Protein AF-A0AAN8FQ53-F1 (afdb_monomer)

Solvent-accessible surface area (backbone atoms only — not comparable to full-atom values): 8120 Å² total; per-residue (Å²): 135,69,72,82,73,76,68,77,79,61,85,66,51,60,62,52,53,49,50,53,50,51,51,45,70,71,66,61,60,93,52,60,67,64,49,49,51,53,50,52,53,50,50,50,52,52,42,71,76,37,79,89,56,60,45,87,79,35,71,68,51,32,53,53,53,48,53,52,48,54,53,53,50,60,65,74,55,69,67,72,75,68,74,44,77,63,53,52,50,50,49,52,52,51,51,51,47,55,50,46,58,59,53,57,59,64,67,58,74,80,68,68,94,63,77,93,77,84,87,90,82,88,83,82,90,86,76,137

Foldseek 3Di:
DDPVPVDDDDPVPVLVVVLLVVLCVVVVDPDSVVLVVLLVVLVVVLCVVPVPDDLSPDPVSVVVSSVVSVVVVCVVPPPPPPCPPVNVVVCVVVVVVVVVVVVVVVVVVVPPVDDDDDYDDDDDDDDD

Secondary structure (DSSP, 8-state):
--GGGT-PPPTTHHHHHHHHHHHHHHH--S-HHHHHHHHHHHHHHHHHH-TT--TTT-HHHHHHHHHHHHHHHHHH--------HHHHHHHHHHHHHHHHHHHHHHHGGGS-SS--------------

Mean predicted aligned error: 16.62 Å

Organism: Trichostrongylus colubriformis (NCBI:txid6319)

pLDDT: mean 74.48, std 21.28, range [29.47, 96.81]

Structure (mmCIF, N/CA/C/O backbone):
data_AF-A0AAN8FQ53-F1
#
_entry.id   AF-A0AAN8FQ53-F1
#
loop_
_atom_site.group_PDB
_atom_site.id
_atom_site.type_symbol
_atom_site.label_atom_id
_atom_site.label_alt_id
_atom_site.label_comp_id
_atom_site.label_asym_id
_atom_site.label_entity_id
_atom_site.label_seq_id
_atom_site.pdbx_PDB_ins_code
_atom_site.Cartn_x
_atom_site.Cartn_y
_atom_site.Cartn_z
_atom_site.occupancy
_atom_site.B_iso_or_equiv
_atom_site.auth_seq_id
_atom_site.auth_comp_id
_atom_site.auth_asym_id
_atom_site.auth_atom_id
_atom_site.pdbx_PDB_model_num
ATOM 1 N N . MET A 1 1 ? 5.750 -33.824 -18.214 1.00 48.50 1 MET A N 1
ATOM 2 C CA . MET A 1 1 ? 5.411 -32.388 -18.306 1.00 48.50 1 MET A CA 1
ATOM 3 C C . MET A 1 1 ? 5.275 -31.874 -16.888 1.00 48.50 1 MET A C 1
ATOM 5 O O . MET A 1 1 ? 4.222 -32.035 -16.282 1.00 48.50 1 MET A O 1
ATOM 9 N N . ASP A 1 2 ? 6.367 -31.371 -16.329 1.00 55.91 2 ASP A N 1
ATOM 10 C CA . ASP A 1 2 ? 6.443 -30.951 -14.933 1.00 55.91 2 ASP A CA 1
ATOM 11 C C . ASP A 1 2 ? 5.548 -29.733 -14.686 1.00 55.91 2 ASP A C 1
ATOM 13 O O . ASP A 1 2 ? 5.792 -28.637 -15.194 1.00 55.91 2 ASP A O 1
ATOM 17 N N . ALA A 1 3 ? 4.492 -29.920 -13.890 1.00 63.44 3 ALA A N 1
ATOM 18 C CA . ALA A 1 3 ? 3.557 -28.861 -13.496 1.00 63.44 3 ALA A CA 1
ATOM 19 C C . ALA A 1 3 ? 4.256 -27.656 -12.828 1.00 63.44 3 ALA A C 1
ATOM 21 O O . ALA A 1 3 ? 3.722 -26.548 -12.832 1.00 63.44 3 ALA A O 1
ATOM 22 N N . ASN A 1 4 ? 5.480 -27.863 -12.332 1.00 62.59 4 ASN A N 1
ATOM 23 C CA . ASN A 1 4 ? 6.327 -26.879 -11.660 1.00 62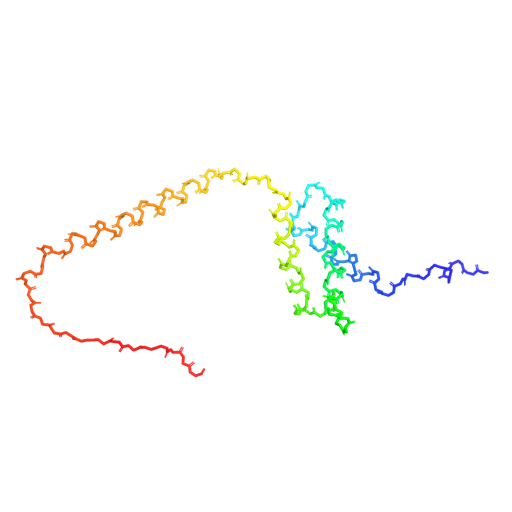.59 4 ASN A CA 1
ATOM 24 C C . ASN A 1 4 ? 6.835 -25.736 -12.564 1.00 62.59 4 ASN A C 1
ATOM 26 O O . ASN A 1 4 ? 7.300 -24.719 -12.061 1.00 62.59 4 ASN A O 1
ATOM 30 N N . LEU A 1 5 ? 6.742 -25.867 -13.893 1.00 64.31 5 LEU A N 1
ATOM 31 C CA . LEU A 1 5 ? 7.144 -24.817 -14.845 1.00 64.31 5 LEU A CA 1
ATOM 32 C C . LEU A 1 5 ? 5.968 -24.008 -15.408 1.00 64.31 5 LEU A C 1
ATOM 34 O O . LEU A 1 5 ? 6.199 -22.987 -16.056 1.00 64.31 5 LEU A O 1
ATOM 38 N N . ARG A 1 6 ? 4.719 -24.442 -15.178 1.00 70.56 6 ARG A N 1
ATOM 39 C CA . ARG A 1 6 ? 3.526 -23.771 -15.724 1.00 70.56 6 ARG A CA 1
ATOM 40 C C . ARG A 1 6 ? 3.093 -22.544 -14.931 1.00 70.56 6 ARG A C 1
ATOM 42 O O . ARG A 1 6 ? 2.521 -21.633 -15.519 1.00 70.56 6 ARG A O 1
ATOM 49 N N . TYR A 1 7 ? 3.383 -22.506 -13.634 1.00 77.88 7 TYR A N 1
ATOM 50 C CA . TYR A 1 7 ? 2.952 -21.429 -12.747 1.00 77.88 7 TYR A CA 1
ATOM 51 C C . TYR A 1 7 ? 4.167 -20.746 -12.126 1.00 77.88 7 TYR A C 1
ATOM 53 O O . TYR A 1 7 ? 4.594 -21.075 -11.022 1.00 77.88 7 TYR A O 1
ATOM 61 N N . LYS A 1 8 ? 4.752 -19.801 -12.866 1.00 84.19 8 LYS A N 1
ATOM 62 C CA . LYS A 1 8 ? 5.798 -18.922 -12.336 1.00 84.19 8 LYS A CA 1
ATOM 63 C C . LYS A 1 8 ? 5.151 -17.718 -11.664 1.00 84.19 8 LYS A C 1
ATOM 65 O O . LYS A 1 8 ? 4.332 -17.031 -12.269 1.00 84.19 8 LYS A O 1
ATOM 70 N N . VAL A 1 9 ? 5.528 -17.473 -10.414 1.00 84.81 9 VAL A N 1
ATOM 71 C CA . VAL A 1 9 ? 5.125 -16.271 -9.679 1.00 84.81 9 VAL A CA 1
ATOM 72 C C . VAL A 1 9 ? 5.882 -15.071 -10.257 1.00 84.81 9 VAL A C 1
ATOM 74 O O . VAL A 1 9 ? 7.101 -15.170 -10.392 1.00 84.81 9 VAL A O 1
ATOM 77 N N . PRO A 1 10 ? 5.213 -13.951 -10.584 1.00 89.81 10 PRO A N 1
ATOM 78 C CA . PRO A 1 10 ? 5.895 -12.737 -11.022 1.00 89.81 10 PRO A CA 1
ATOM 79 C C . PRO A 1 10 ? 6.835 -12.193 -9.943 1.00 89.81 10 PRO A C 1
ATOM 81 O O . PRO A 1 10 ? 6.458 -12.119 -8.771 1.00 89.81 10 PRO A O 1
ATOM 84 N N . ASP A 1 11 ? 8.025 -11.747 -10.342 1.00 84.75 11 ASP A N 1
ATOM 85 C CA . ASP A 1 11 ? 9.072 -11.313 -9.406 1.00 84.75 11 ASP A CA 1
ATOM 86 C C . ASP A 1 11 ? 8.639 -10.116 -8.535 1.00 84.75 11 ASP A C 1
ATOM 88 O O . ASP A 1 11 ? 8.979 -10.047 -7.357 1.00 84.75 11 ASP A O 1
ATOM 92 N N . GLY A 1 12 ? 7.790 -9.229 -9.068 1.00 88.38 12 GLY A N 1
ATOM 93 C CA . GLY A 1 12 ? 7.246 -8.074 -8.340 1.00 88.38 12 GLY A CA 1
ATOM 94 C C . GLY A 1 12 ? 6.044 -8.370 -7.434 1.00 88.38 12 GLY A C 1
ATOM 95 O O . GLY A 1 12 ? 5.617 -7.491 -6.688 1.00 88.38 12 GLY A O 1
ATOM 96 N N . LEU A 1 13 ? 5.479 -9.584 -7.469 1.00 91.25 13 LEU A N 1
ATOM 97 C CA . LEU A 1 13 ? 4.283 -9.896 -6.679 1.00 91.25 13 LEU A CA 1
ATOM 98 C C . LEU A 1 13 ? 4.596 -9.995 -5.183 1.00 91.25 13 LEU A C 1
ATOM 100 O O . LEU A 1 13 ? 3.816 -9.526 -4.358 1.00 91.25 13 LEU A O 1
ATOM 104 N N . ARG A 1 14 ? 5.734 -10.605 -4.832 1.00 91.81 14 ARG A N 1
ATOM 105 C CA . ARG A 1 14 ? 6.129 -10.787 -3.429 1.00 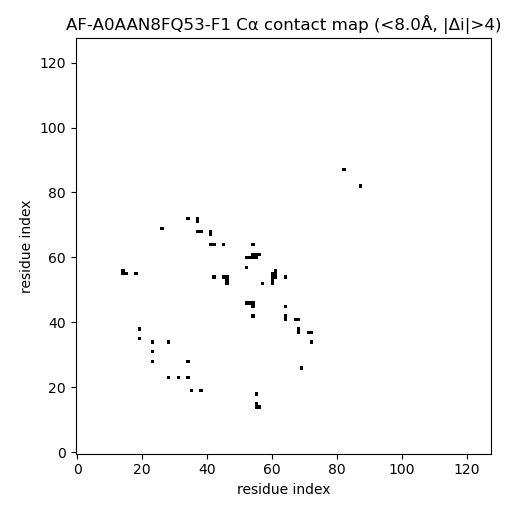91.81 14 ARG A CA 1
ATOM 106 C C . ARG A 1 14 ? 6.336 -9.444 -2.711 1.00 91.81 14 ARG A C 1
ATOM 108 O O . ARG A 1 14 ? 5.643 -9.242 -1.717 1.00 91.81 14 ARG A O 1
ATOM 115 N N . PRO A 1 15 ? 7.168 -8.511 -3.219 1.00 93.38 15 PRO A N 1
ATOM 116 C CA . PRO A 1 15 ? 7.332 -7.195 -2.595 1.00 93.38 15 PRO A CA 1
ATOM 117 C C . PRO A 1 15 ? 6.017 -6.415 -2.489 1.00 93.38 15 PRO A C 1
ATOM 119 O O . PRO A 1 15 ? 5.758 -5.769 -1.479 1.00 93.38 15 PRO A O 1
ATOM 122 N N . LEU A 1 16 ? 5.152 -6.515 -3.505 1.00 93.81 16 LEU A N 1
ATOM 123 C CA . LEU A 1 16 ? 3.856 -5.835 -3.522 1.00 93.81 16 LEU A CA 1
ATOM 124 C C . LEU A 1 16 ? 2.922 -6.309 -2.406 1.00 93.81 16 LEU A C 1
ATOM 126 O O . LEU A 1 16 ? 2.351 -5.494 -1.682 1.00 93.81 16 LEU A O 1
ATOM 130 N N . LEU A 1 17 ? 2.764 -7.626 -2.268 1.00 95.44 17 LEU A N 1
ATOM 131 C CA . LEU A 1 17 ? 1.922 -8.203 -1.221 1.00 95.44 17 LEU A CA 1
ATOM 132 C C . LEU A 1 17 ? 2.524 -7.992 0.166 1.00 95.44 17 LEU A C 1
ATOM 134 O O . LEU A 1 17 ? 1.789 -7.771 1.124 1.00 95.44 17 LEU A O 1
ATOM 138 N N . GLU A 1 18 ? 3.850 -8.025 0.273 1.00 95.44 18 GLU A N 1
ATOM 139 C CA . GLU A 1 18 ? 4.545 -7.725 1.517 1.00 95.44 18 GLU A CA 1
ATOM 140 C C . GLU A 1 18 ? 4.300 -6.279 1.967 1.00 95.44 18 GLU A C 1
ATOM 142 O O . GLU A 1 18 ? 3.993 -6.057 3.137 1.00 95.44 18 GLU A O 1
ATOM 147 N N . ALA A 1 19 ? 4.367 -5.307 1.055 1.00 95.56 19 ALA A N 1
ATOM 148 C CA . ALA A 1 19 ? 4.049 -3.910 1.346 1.00 95.56 19 ALA A CA 1
ATOM 149 C C . ALA A 1 19 ? 2.594 -3.740 1.814 1.00 95.56 19 ALA A C 1
ATOM 151 O O . ALA A 1 19 ? 2.350 -3.144 2.863 1.00 95.56 19 ALA A O 1
ATOM 152 N N . LEU A 1 20 ? 1.629 -4.336 1.103 1.00 96.12 20 LEU A N 1
ATOM 153 C CA . LEU A 1 20 ? 0.219 -4.305 1.509 1.00 96.12 20 LEU A CA 1
ATOM 154 C C . LEU A 1 20 ? 0.017 -4.919 2.905 1.00 96.12 20 LEU A C 1
ATOM 156 O O . LEU A 1 20 ? -0.680 -4.347 3.746 1.00 96.12 20 LEU A O 1
ATOM 160 N N . ALA A 1 21 ? 0.641 -6.068 3.171 1.00 96.81 21 ALA A N 1
ATOM 161 C CA . ALA A 1 21 ? 0.555 -6.741 4.463 1.00 96.81 21 ALA A CA 1
ATOM 162 C C . ALA A 1 21 ? 1.172 -5.894 5.587 1.00 96.81 21 ALA A C 1
ATOM 164 O O . ALA A 1 21 ? 0.566 -5.747 6.649 1.00 96.81 21 ALA A O 1
ATOM 165 N N . ARG A 1 22 ? 2.342 -5.289 5.346 1.00 95.94 22 ARG A N 1
ATOM 166 C CA . ARG A 1 22 ? 3.002 -4.377 6.290 1.00 95.94 22 ARG A CA 1
ATOM 167 C C . ARG A 1 22 ? 2.092 -3.206 6.646 1.00 95.94 22 ARG A C 1
ATOM 169 O O . ARG A 1 22 ? 1.909 -2.941 7.830 1.00 95.94 22 ARG A O 1
ATOM 176 N N . GLU A 1 23 ? 1.480 -2.547 5.667 1.00 95.62 23 GLU A N 1
ATOM 177 C CA . GLU A 1 23 ? 0.603 -1.403 5.944 1.00 95.62 23 GLU A CA 1
ATOM 178 C C . GLU A 1 23 ? -0.723 -1.809 6.600 1.00 95.62 23 GLU A C 1
ATOM 180 O O . GLU A 1 23 ? -1.211 -1.097 7.478 1.00 95.62 23 GLU A O 1
ATOM 185 N N . THR A 1 24 ? -1.258 -2.991 6.278 1.00 95.12 24 THR A N 1
ATOM 186 C CA . THR A 1 24 ? -2.442 -3.543 6.960 1.00 95.12 24 THR A CA 1
ATOM 187 C C . THR A 1 24 ? -2.156 -3.785 8.445 1.00 95.12 24 THR A C 1
ATOM 189 O O . THR A 1 24 ? -2.945 -3.392 9.300 1.00 95.12 24 THR A O 1
ATOM 192 N N . LEU A 1 25 ? -1.000 -4.368 8.782 1.00 94.31 25 LEU A N 1
ATOM 193 C CA . LEU A 1 25 ? -0.596 -4.596 10.176 1.00 94.31 25 LEU A CA 1
ATOM 194 C C . LEU A 1 25 ? -0.336 -3.293 10.946 1.00 94.31 25 LEU A C 1
ATOM 196 O O . LEU A 1 25 ? -0.528 -3.251 12.161 1.00 94.31 25 LEU A O 1
ATOM 200 N N . ARG A 1 26 ? 0.105 -2.231 10.259 1.00 91.62 26 ARG A N 1
ATOM 201 C CA . ARG A 1 26 ? 0.341 -0.913 10.869 1.00 91.62 26 ARG A CA 1
ATOM 202 C C . ARG A 1 26 ? -0.953 -0.167 11.157 1.00 91.62 26 ARG A C 1
ATOM 204 O O . ARG A 1 26 ? -1.086 0.395 12.239 1.00 91.62 26 ARG A O 1
ATOM 211 N N . SER A 1 27 ? -1.854 -0.124 10.182 1.00 89.25 27 SER A N 1
ATOM 212 C CA . SER A 1 27 ? -3.087 0.660 10.268 1.00 89.25 27 SER A CA 1
ATOM 213 C C . SER A 1 27 ? -4.218 -0.092 10.968 1.00 89.25 27 SER A C 1
ATOM 215 O O . SER A 1 27 ? -5.139 0.555 11.444 1.00 89.25 27 SER A O 1
ATOM 217 N N . GLN A 1 28 ? -4.134 -1.428 11.048 1.00 91.12 28 GLN A N 1
ATOM 218 C CA . GLN A 1 28 ? -5.163 -2.319 11.604 1.00 91.12 28 GLN A CA 1
ATOM 219 C C . GLN A 1 28 ? -6.585 -1.936 11.148 1.00 91.12 28 GLN A C 1
ATOM 221 O O . GLN A 1 28 ? -7.445 -1.666 11.986 1.00 91.12 28 GLN A O 1
ATOM 226 N N . PRO A 1 29 ? -6.834 -1.871 9.825 1.00 91.69 29 PRO A N 1
ATOM 227 C CA . PRO A 1 29 ? -8.122 -1.440 9.301 1.00 91.69 29 PRO A CA 1
ATOM 228 C C . PRO A 1 29 ? -9.226 -2.443 9.644 1.00 91.69 29 PRO A C 1
ATOM 230 O O . PRO A 1 29 ? -9.000 -3.655 9.630 1.00 91.69 29 PRO A O 1
ATOM 233 N N . HIS A 1 30 ? -10.440 -1.944 9.888 1.00 88.56 30 HIS A N 1
ATOM 234 C CA . HIS A 1 30 ? -11.612 -2.801 10.094 1.00 88.56 30 HIS A CA 1
ATOM 235 C C . HIS A 1 30 ? -12.032 -3.508 8.791 1.00 88.56 30 HIS A C 1
ATOM 237 O O . HIS A 1 30 ? -12.377 -4.689 8.804 1.00 88.56 30 HIS A O 1
ATOM 243 N N . ASP A 1 31 ? -11.967 -2.805 7.653 1.00 92.81 31 ASP A N 1
ATOM 244 C CA . ASP A 1 31 ? -12.220 -3.366 6.321 1.00 92.81 31 ASP A CA 1
ATOM 245 C C . ASP A 1 31 ? -10.923 -3.433 5.497 1.00 92.81 31 ASP A C 1
ATOM 247 O O . ASP A 1 31 ? -10.456 -2.454 4.908 1.00 92.81 31 ASP A O 1
ATOM 251 N N . ILE A 1 32 ? -10.345 -4.635 5.438 1.00 93.88 32 ILE A N 1
ATOM 252 C CA . ILE A 1 32 ? -9.105 -4.910 4.701 1.00 93.88 32 ILE A CA 1
ATOM 253 C C . ILE A 1 32 ? -9.306 -4.750 3.188 1.00 93.88 32 ILE A C 1
ATOM 255 O O . ILE A 1 32 ? -8.381 -4.342 2.486 1.00 93.88 32 ILE A O 1
ATOM 259 N N . VAL A 1 33 ? -10.495 -5.060 2.661 1.00 94.94 33 VAL A N 1
ATOM 260 C CA . VAL A 1 33 ? -10.761 -4.979 1.218 1.00 94.94 33 VAL A CA 1
ATOM 261 C C . VAL A 1 33 ? -10.791 -3.520 0.786 1.00 94.94 33 VAL A C 1
ATOM 263 O O . VAL A 1 33 ? -10.129 -3.155 -0.189 1.00 94.94 33 VAL A O 1
ATOM 266 N N . ARG A 1 34 ? -11.496 -2.673 1.543 1.00 93.06 34 ARG A N 1
ATOM 267 C CA . ARG A 1 34 ? -11.520 -1.226 1.315 1.00 93.06 34 ARG A CA 1
ATOM 268 C C . ARG A 1 34 ? -10.125 -0.615 1.439 1.00 93.06 34 ARG A C 1
ATOM 270 O O . ARG A 1 34 ? -9.716 0.160 0.575 1.00 93.06 34 ARG A O 1
ATOM 277 N N . PHE A 1 35 ? -9.368 -1.020 2.457 1.00 95.06 35 PHE A N 1
ATOM 278 C CA . PHE A 1 35 ? -7.984 -0.585 2.630 1.00 95.06 35 PHE A CA 1
ATOM 279 C C . PHE A 1 35 ? -7.088 -0.991 1.450 1.00 95.06 35 PHE A C 1
ATOM 281 O O . PHE A 1 35 ? -6.303 -0.181 0.962 1.00 95.06 35 PHE A O 1
ATOM 288 N N . ALA A 1 36 ? -7.224 -2.218 0.942 1.00 95.94 36 ALA A N 1
ATOM 289 C CA . ALA A 1 36 ? -6.446 -2.690 -0.199 1.00 95.94 36 ALA A CA 1
ATOM 290 C C . ALA A 1 36 ? -6.752 -1.897 -1.479 1.00 95.94 36 ALA A C 1
ATOM 292 O O . ALA A 1 36 ? -5.828 -1.572 -2.224 1.00 95.94 36 ALA A O 1
ATOM 293 N N . GLN A 1 37 ? -8.019 -1.544 -1.724 1.00 95.69 37 GLN A N 1
ATOM 294 C CA . GLN A 1 37 ? -8.392 -0.662 -2.837 1.00 95.69 37 GLN A CA 1
ATOM 295 C C . GLN A 1 37 ? -7.671 0.685 -2.731 1.00 95.69 37 GLN A C 1
ATOM 297 O O . GLN A 1 37 ? -6.985 1.087 -3.669 1.00 95.69 37 GLN A O 1
ATOM 302 N N . LEU A 1 38 ? -7.736 1.317 -1.556 1.00 95.12 38 LEU A N 1
ATOM 303 C CA . LEU A 1 38 ? -7.065 2.588 -1.293 1.00 95.12 38 LEU A CA 1
ATOM 304 C C . LEU A 1 38 ? -5.542 2.494 -1.481 1.00 95.12 38 LEU A C 1
ATOM 306 O O . LEU A 1 38 ? -4.933 3.378 -2.083 1.00 95.12 38 LEU A O 1
ATOM 310 N N . PHE A 1 39 ? -4.931 1.407 -1.002 1.00 96.06 39 PHE A N 1
ATOM 311 C CA . PHE A 1 39 ? -3.507 1.127 -1.173 1.00 96.06 39 PHE A CA 1
ATOM 312 C C . PHE A 1 39 ? -3.114 1.074 -2.653 1.00 96.06 39 PHE A C 1
ATOM 314 O O . PHE A 1 39 ? -2.153 1.730 -3.058 1.00 96.06 39 PHE A O 1
ATOM 321 N N . PHE A 1 40 ? -3.846 0.315 -3.475 1.00 95.94 40 PHE A N 1
ATOM 322 C CA . PHE A 1 40 ? -3.528 0.192 -4.898 1.00 95.94 40 PHE A CA 1
ATOM 323 C C . PHE A 1 40 ? -3.805 1.482 -5.673 1.00 95.94 40 PHE A C 1
ATOM 325 O O . PHE A 1 40 ? -3.032 1.804 -6.578 1.00 95.94 40 PHE A O 1
ATOM 332 N N . ASP A 1 41 ? -4.839 2.238 -5.309 1.00 95.31 41 ASP A N 1
ATOM 333 C CA . ASP A 1 41 ? -5.145 3.532 -5.923 1.00 95.31 41 ASP A CA 1
ATOM 334 C C . ASP A 1 41 ? -4.033 4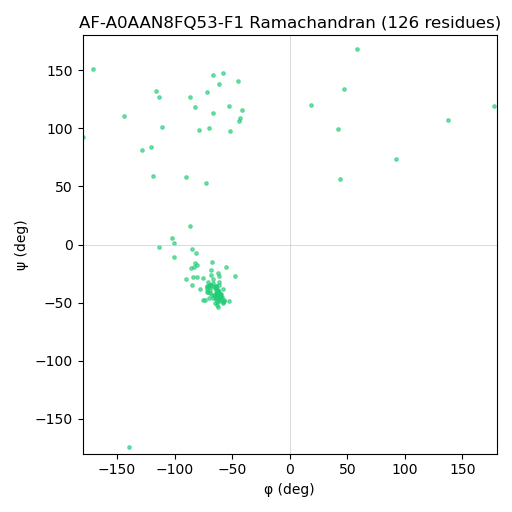.556 -5.657 1.00 95.31 41 ASP A C 1
ATOM 336 O O . ASP A 1 41 ? -3.543 5.206 -6.587 1.00 95.31 41 ASP A O 1
ATOM 340 N N . GLU A 1 42 ? -3.570 4.657 -4.408 1.00 94.50 42 GLU A N 1
ATOM 341 C CA . GLU A 1 42 ? -2.440 5.516 -4.042 1.00 94.50 42 GLU A CA 1
ATOM 342 C C . GLU A 1 42 ? -1.151 5.059 -4.737 1.00 94.50 42 GLU A C 1
ATOM 344 O O . GLU A 1 42 ? -0.403 5.867 -5.291 1.00 94.50 42 GLU A O 1
ATOM 349 N N . LEU A 1 43 ? -0.912 3.747 -4.796 1.00 93.81 43 LEU A N 1
ATOM 350 C CA . LEU A 1 43 ? 0.279 3.200 -5.437 1.00 93.81 43 LEU A CA 1
ATOM 351 C C . LEU A 1 43 ? 0.290 3.526 -6.935 1.00 93.81 43 LEU A C 1
ATOM 353 O O . LEU A 1 43 ? 1.316 3.925 -7.486 1.00 93.81 43 LEU A O 1
ATOM 357 N N . GLN A 1 44 ? -0.851 3.396 -7.613 1.00 93.44 44 GLN A N 1
ATOM 358 C CA . GLN A 1 44 ? -0.981 3.787 -9.014 1.00 93.44 44 GLN A CA 1
ATOM 359 C C . GLN A 1 44 ? -0.794 5.291 -9.215 1.00 93.44 44 GLN A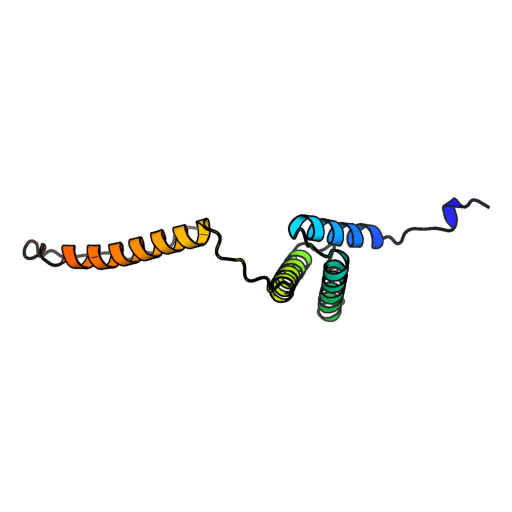 C 1
ATOM 361 O O . GLN A 1 44 ? -0.204 5.697 -10.219 1.00 93.44 44 GLN A O 1
ATOM 366 N N . HIS A 1 45 ? -1.279 6.118 -8.289 1.00 93.12 45 HIS A N 1
ATOM 367 C CA . HIS A 1 45 ? -1.087 7.563 -8.338 1.00 93.12 45 HIS A CA 1
ATOM 368 C C . HIS A 1 45 ? 0.401 7.931 -8.283 1.00 93.12 45 HIS A C 1
ATOM 370 O O . HIS A 1 45 ? 0.894 8.645 -9.161 1.00 93.12 45 HIS A O 1
ATOM 376 N N . HIS A 1 46 ? 1.143 7.354 -7.335 1.00 91.50 46 HIS A N 1
ATOM 377 C CA . HIS A 1 46 ? 2.587 7.559 -7.214 1.00 91.50 46 HIS A CA 1
ATOM 378 C C . HIS A 1 46 ? 3.354 7.058 -8.442 1.00 91.50 46 HIS A C 1
ATOM 380 O O . HIS A 1 46 ? 4.258 7.749 -8.910 1.00 91.50 46 HIS A O 1
ATOM 386 N N . ARG A 1 47 ? 2.959 5.919 -9.034 1.00 92.38 47 ARG A N 1
ATOM 387 C CA . ARG A 1 47 ? 3.588 5.38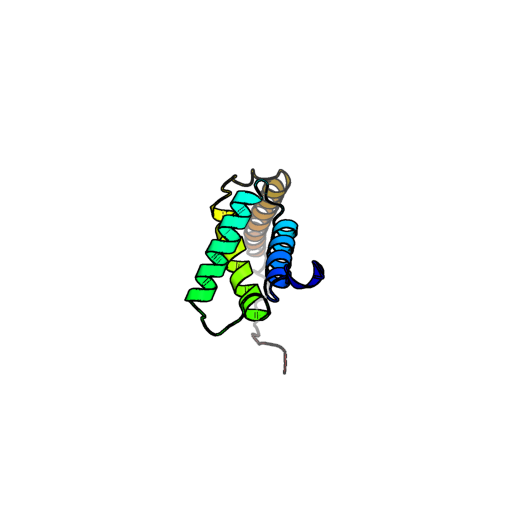7 -10.265 1.00 92.38 47 ARG A CA 1
ATOM 388 C C . ARG A 1 47 ? 3.378 6.287 -11.476 1.00 92.38 47 ARG A C 1
ATOM 390 O O . ARG A 1 47 ? 4.266 6.400 -12.313 1.00 92.38 47 ARG A O 1
ATOM 397 N N . LYS A 1 48 ? 2.205 6.917 -11.586 1.00 90.56 48 LYS A N 1
ATOM 398 C CA . LYS A 1 48 ? 1.911 7.884 -12.657 1.00 90.56 48 LYS A CA 1
ATOM 399 C C . LYS A 1 48 ? 2.716 9.171 -12.487 1.00 90.56 48 LYS A C 1
ATOM 401 O O . LYS A 1 48 ? 3.137 9.746 -13.483 1.00 90.56 48 LYS A O 1
ATOM 406 N N . SER A 1 49 ? 2.925 9.601 -11.243 1.00 88.00 49 SER A N 1
ATOM 407 C CA . SER A 1 49 ? 3.732 10.780 -10.917 1.00 88.00 49 SER A CA 1
ATOM 408 C C . SER A 1 49 ? 5.233 10.530 -11.130 1.00 88.00 49 SER A C 1
ATOM 410 O O . SER A 1 49 ? 5.942 11.398 -11.631 1.00 88.00 49 SER A O 1
ATOM 412 N N . ASN A 1 50 ? 5.707 9.315 -10.827 1.00 84.88 50 ASN A N 1
ATOM 413 C CA . ASN A 1 50 ? 7.118 8.927 -10.890 1.00 84.88 50 ASN A CA 1
ATOM 414 C C . ASN A 1 50 ? 7.311 7.637 -11.715 1.00 84.88 50 ASN A C 1
ATOM 416 O O . ASN A 1 50 ? 7.451 6.554 -11.145 1.00 84.88 50 ASN A O 1
ATOM 420 N N . PRO A 1 51 ? 7.352 7.717 -13.057 1.00 79.56 51 PRO A N 1
ATOM 421 C CA . PRO A 1 51 ? 7.389 6.531 -13.919 1.00 79.56 51 PRO A CA 1
ATOM 422 C C . PRO A 1 51 ? 8.693 5.720 -13.836 1.00 79.56 51 PRO A C 1
ATOM 424 O O . PRO A 1 51 ? 8.686 4.535 -14.161 1.00 79.56 51 PRO A O 1
ATOM 427 N N . ASN A 1 52 ? 9.800 6.331 -13.399 1.00 80.38 52 ASN A N 1
ATOM 428 C CA . ASN A 1 52 ? 11.129 5.705 -13.381 1.00 80.38 52 ASN A CA 1
ATOM 429 C C . ASN A 1 52 ? 11.559 5.184 -11.999 1.00 80.38 52 ASN A C 1
ATOM 431 O O . ASN A 1 52 ? 12.673 4.679 -11.870 1.00 80.38 52 ASN A O 1
ATOM 435 N N . THR A 1 53 ? 10.708 5.306 -10.976 1.00 83.06 53 THR A N 1
ATOM 436 C CA . THR A 1 53 ? 11.057 4.957 -9.592 1.00 83.06 53 THR A CA 1
ATOM 437 C C . THR A 1 53 ? 10.233 3.765 -9.123 1.00 83.06 53 THR A C 1
ATOM 439 O O . THR A 1 53 ? 9.003 3.780 -9.192 1.00 83.06 53 THR A O 1
ATOM 442 N N . ASP A 1 54 ? 10.903 2.730 -8.614 1.00 85.88 54 ASP A N 1
ATOM 443 C CA . ASP A 1 54 ? 10.223 1.632 -7.930 1.00 85.88 54 ASP A CA 1
ATOM 444 C C . ASP A 1 54 ? 9.863 2.059 -6.504 1.00 85.88 54 ASP A C 1
ATOM 446 O O . ASP A 1 54 ? 10.692 2.027 -5.599 1.00 85.88 54 ASP A O 1
ATOM 450 N N . ILE A 1 55 ? 8.609 2.466 -6.319 1.00 90.00 55 ILE A N 1
ATOM 451 C CA . ILE A 1 55 ? 8.090 2.991 -5.048 1.00 90.00 55 ILE A CA 1
ATOM 452 C C . ILE A 1 55 ? 8.170 1.963 -3.914 1.00 90.00 55 ILE A C 1
ATOM 454 O O . ILE A 1 55 ? 8.239 2.352 -2.756 1.00 90.00 55 ILE A O 1
ATOM 458 N N . ILE A 1 56 ? 8.136 0.661 -4.216 1.00 89.38 56 ILE A N 1
ATOM 459 C CA . ILE A 1 56 ? 8.125 -0.390 -3.186 1.00 89.38 56 ILE A CA 1
ATOM 460 C C . ILE A 1 56 ? 9.544 -0.722 -2.730 1.00 89.38 56 ILE A C 1
ATOM 462 O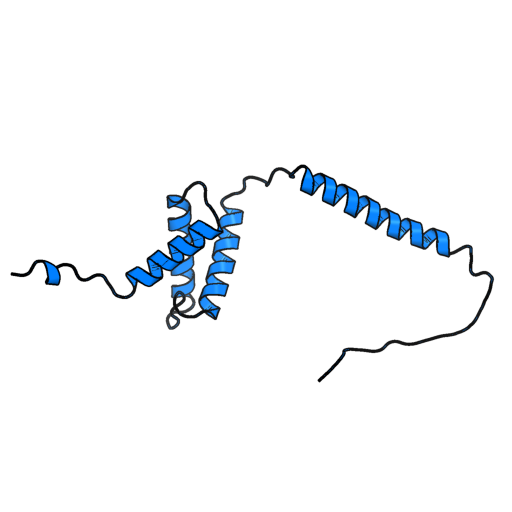 O . ILE A 1 56 ? 9.756 -1.032 -1.559 1.00 89.38 56 ILE A O 1
ATOM 466 N N . CYS A 1 57 ? 10.511 -0.657 -3.645 1.00 85.94 57 CYS A N 1
ATOM 467 C CA . CYS A 1 57 ? 11.903 -0.976 -3.342 1.00 85.94 57 CYS A CA 1
ATOM 468 C C . CYS A 1 57 ? 12.713 0.240 -2.873 1.00 85.94 57 CYS A C 1
ATOM 470 O O . CYS A 1 57 ? 13.661 0.061 -2.108 1.00 85.94 57 CYS A O 1
ATOM 472 N N . ASP A 1 58 ? 12.374 1.456 -3.314 1.00 91.06 58 ASP A N 1
ATOM 473 C CA . ASP A 1 58 ? 13.067 2.676 -2.898 1.00 91.06 58 ASP A CA 1
ATOM 474 C C . ASP A 1 58 ? 12.550 3.178 -1.535 1.00 91.06 58 ASP A C 1
ATOM 476 O O . ASP A 1 58 ? 11.377 3.542 -1.425 1.00 91.06 58 ASP A O 1
ATOM 480 N N . PRO A 1 59 ? 13.397 3.254 -0.489 1.00 90.12 59 PRO A N 1
ATOM 481 C CA . PRO A 1 59 ? 12.950 3.639 0.849 1.00 90.12 59 PRO A CA 1
ATOM 482 C C . PRO A 1 59 ? 12.357 5.050 0.924 1.00 90.12 59 PRO A C 1
ATOM 484 O O . PRO A 1 59 ? 11.430 5.285 1.696 1.00 90.12 59 PRO A O 1
ATOM 487 N N . VAL A 1 60 ? 12.885 5.999 0.144 1.00 91.44 60 VAL A N 1
ATOM 488 C CA . VAL A 1 60 ? 12.445 7.401 0.191 1.00 91.44 60 VAL A CA 1
ATOM 489 C C . VAL A 1 60 ? 11.075 7.542 -0.467 1.00 91.44 60 VAL A C 1
ATOM 491 O O . VAL A 1 60 ? 10.162 8.123 0.123 1.00 91.44 60 VAL A O 1
ATOM 494 N N . ALA A 1 61 ? 10.902 6.961 -1.653 1.00 91.50 61 ALA A N 1
ATOM 495 C CA . ALA A 1 61 ? 9.623 6.912 -2.344 1.00 91.50 61 ALA A CA 1
ATOM 496 C C . ALA A 1 61 ? 8.575 6.141 -1.533 1.00 91.50 61 ALA A C 1
ATOM 498 O O . ALA A 1 61 ? 7.429 6.586 -1.452 1.00 91.50 61 ALA A O 1
ATOM 499 N N . TYR A 1 62 ? 8.965 5.039 -0.884 1.00 92.88 62 TYR A N 1
ATOM 500 C CA . TYR A 1 62 ? 8.067 4.266 -0.031 1.00 92.88 62 TYR A CA 1
ATOM 501 C C . TYR A 1 62 ? 7.552 5.086 1.156 1.00 92.88 62 TYR A C 1
ATOM 503 O O . TYR A 1 62 ? 6.357 5.064 1.446 1.00 92.88 62 TYR A O 1
ATOM 511 N N . GLU A 1 63 ? 8.416 5.854 1.828 1.00 93.06 63 GLU A N 1
ATOM 512 C CA . GLU A 1 63 ? 8.001 6.712 2.946 1.00 93.06 63 GLU A CA 1
ATOM 513 C C . GLU A 1 63 ? 7.069 7.850 2.497 1.00 93.06 63 GLU A C 1
ATOM 515 O O . GLU A 1 63 ? 6.101 8.169 3.197 1.00 93.06 63 GLU A O 1
ATOM 520 N N . MET A 1 64 ? 7.295 8.427 1.310 1.00 92.50 64 MET A N 1
ATOM 521 C CA . MET A 1 64 ? 6.374 9.406 0.718 1.00 92.50 64 MET A CA 1
ATOM 522 C C . MET A 1 64 ? 5.005 8.782 0.423 1.00 92.50 64 MET A C 1
ATOM 524 O O . MET A 1 64 ? 3.987 9.280 0.904 1.00 92.50 64 MET A O 1
ATOM 528 N N . PHE A 1 65 ? 4.989 7.657 -0.296 1.00 94.94 65 PHE A N 1
ATOM 529 C CA . PHE A 1 65 ? 3.783 6.881 -0.593 1.00 94.94 65 PHE A CA 1
ATOM 530 C C . PHE A 1 65 ? 3.006 6.534 0.677 1.00 94.94 65 PHE A C 1
ATOM 532 O O . PHE A 1 65 ? 1.802 6.772 0.771 1.00 94.94 65 PHE A O 1
ATOM 539 N N . ARG A 1 66 ? 3.703 6.023 1.692 1.00 93.88 66 ARG A N 1
ATOM 540 C CA . ARG A 1 66 ? 3.099 5.640 2.962 1.00 93.88 66 ARG A CA 1
ATOM 541 C C . ARG A 1 66 ? 2.485 6.836 3.686 1.00 93.88 66 ARG A C 1
ATOM 543 O O . ARG A 1 66 ? 1.404 6.710 4.259 1.00 93.88 66 ARG A O 1
ATOM 550 N N . THR A 1 67 ? 3.156 7.984 3.681 1.00 93.50 67 THR A N 1
ATOM 551 C CA . THR A 1 67 ? 2.635 9.207 4.308 1.00 93.50 67 THR A CA 1
ATOM 552 C C . THR A 1 67 ? 1.317 9.636 3.665 1.00 93.50 67 THR A C 1
ATOM 554 O O . THR A 1 67 ? 0.359 9.958 4.375 1.00 93.50 67 THR A O 1
ATOM 557 N N . ASP A 1 68 ? 1.240 9.599 2.335 1.00 93.81 68 ASP A N 1
ATOM 558 C CA . ASP A 1 68 ? 0.027 9.955 1.597 1.00 93.81 68 ASP A CA 1
ATOM 559 C C . ASP A 1 68 ? -1.094 8.930 1.801 1.00 93.81 68 ASP A C 1
ATOM 561 O O . ASP A 1 68 ? -2.227 9.321 2.091 1.00 93.81 68 ASP A O 1
ATOM 565 N N . LEU A 1 69 ? -0.766 7.634 1.784 1.00 93.88 69 LEU A N 1
ATOM 566 C CA . LEU A 1 69 ? -1.709 6.554 2.077 1.00 93.88 69 LEU A CA 1
ATOM 567 C C . LEU A 1 69 ? -2.337 6.717 3.466 1.00 93.88 69 LEU A C 1
ATOM 569 O O . LEU A 1 69 ? -3.557 6.668 3.611 1.00 93.88 69 LEU A O 1
ATOM 573 N N . GLN A 1 70 ? -1.517 6.955 4.495 1.00 91.88 70 GLN A N 1
ATOM 574 C CA . GLN A 1 70 ? -1.998 7.160 5.863 1.00 91.88 70 GLN A CA 1
ATOM 575 C C . GLN A 1 70 ? -2.860 8.417 5.989 1.00 91.88 70 GLN A C 1
ATOM 577 O O . GLN A 1 70 ? -3.826 8.426 6.755 1.00 91.88 70 GLN A O 1
ATOM 582 N N . ARG A 1 71 ? -2.529 9.481 5.247 1.00 91.56 71 ARG A N 1
ATOM 583 C CA . ARG A 1 71 ? -3.345 10.697 5.196 1.00 91.56 71 ARG A CA 1
ATOM 584 C C . ARG A 1 71 ? -4.706 10.405 4.569 1.00 91.56 71 ARG A C 1
ATOM 586 O O . ARG A 1 71 ? -5.715 10.773 5.157 1.00 91.56 71 ARG A O 1
ATOM 593 N N . ARG A 1 72 ? -4.746 9.750 3.404 1.00 90.88 72 ARG A N 1
ATOM 594 C CA . ARG A 1 72 ? -6.001 9.390 2.727 1.00 90.88 72 ARG A CA 1
ATOM 595 C C . ARG A 1 72 ? -6.867 8.479 3.586 1.00 90.88 72 ARG A C 1
ATOM 597 O O . ARG A 1 72 ? -8.054 8.741 3.715 1.00 90.88 72 ARG A O 1
ATOM 604 N N . TYR A 1 73 ? -6.265 7.475 4.213 1.00 88.69 73 TYR A N 1
ATOM 605 C CA . TYR A 1 73 ? -6.987 6.507 5.031 1.00 88.69 73 TYR A CA 1
ATOM 606 C C . TYR A 1 73 ? -7.687 7.161 6.231 1.00 88.69 73 TYR A C 1
ATOM 608 O O . TYR A 1 73 ? -8.878 6.959 6.431 1.00 88.69 73 TYR A O 1
ATOM 616 N N . LYS A 1 74 ? -6.994 8.049 6.957 1.00 84.62 74 LYS A N 1
ATOM 617 C CA . LYS A 1 74 ? -7.586 8.813 8.073 1.00 84.62 74 LYS A CA 1
ATOM 618 C C . LYS A 1 74 ? -8.731 9.742 7.661 1.00 84.62 74 LYS A C 1
ATOM 620 O O . LYS A 1 74 ? -9.532 10.106 8.510 1.00 84.62 74 LYS A O 1
ATOM 625 N N . ASN A 1 75 ? -8.771 10.166 6.399 1.00 79.62 75 ASN A N 1
ATOM 626 C CA . ASN A 1 75 ? -9.861 10.990 5.884 1.00 79.62 75 ASN A CA 1
ATOM 627 C C . ASN A 1 75 ? -11.070 10.146 5.430 1.00 79.62 75 ASN A C 1
ATOM 629 O O . ASN A 1 75 ? -12.181 10.665 5.455 1.00 79.62 75 ASN A O 1
ATOM 633 N N . ASP A 1 76 ? -10.860 8.889 5.004 1.00 67.44 76 ASP A N 1
ATOM 634 C CA . ASP A 1 76 ? -11.930 7.955 4.593 1.00 67.44 76 ASP A CA 1
ATOM 635 C C . ASP A 1 76 ? -12.632 7.349 5.829 1.00 67.44 76 ASP A C 1
ATOM 637 O O . ASP A 1 76 ? -13.855 7.253 5.852 1.00 67.44 76 ASP A O 1
ATOM 641 N N . ASP A 1 77 ? -11.877 7.045 6.895 1.00 58.81 77 ASP A N 1
ATOM 642 C CA . ASP A 1 77 ? -12.387 6.570 8.193 1.00 58.81 77 ASP A CA 1
ATOM 643 C C . ASP A 1 77 ? -12.686 7.726 9.153 1.00 58.81 77 ASP A C 1
ATOM 645 O O . ASP A 1 77 ? -12.149 7.800 10.260 1.00 58.81 77 ASP A O 1
ATOM 649 N N . HIS A 1 78 ? -13.566 8.648 8.761 1.00 52.16 78 HIS A N 1
ATOM 650 C CA . HIS A 1 78 ? -14.076 9.658 9.691 1.00 52.16 78 HIS A CA 1
ATOM 651 C C . HIS A 1 78 ? -15.060 9.037 10.709 1.00 52.16 78 HIS A C 1
ATOM 653 O O . HIS A 1 78 ? -16.169 9.529 10.902 1.00 52.16 78 HIS A O 1
ATOM 659 N N . GLU A 1 79 ? -14.648 7.974 11.406 1.00 51.97 79 GLU A N 1
ATOM 660 C CA . GLU A 1 79 ? -15.019 7.826 12.805 1.00 51.97 79 GLU A CA 1
ATOM 661 C C . GLU A 1 79 ? -14.228 8.911 13.537 1.00 51.97 79 GLU A C 1
ATOM 663 O O . GLU A 1 79 ? -13.016 8.821 13.744 1.00 51.97 79 GLU A O 1
ATOM 668 N N . GLU A 1 80 ? -14.910 10.014 13.840 1.00 49.72 80 GLU A N 1
ATOM 669 C CA . GLU A 1 80 ? -14.446 10.989 14.814 1.00 49.72 80 GLU A CA 1
ATOM 670 C C . GLU A 1 80 ? -13.914 10.200 16.008 1.00 49.72 80 GLU A C 1
ATOM 672 O O . GLU A 1 80 ? -14.685 9.523 16.688 1.00 49.72 80 GLU A O 1
ATOM 677 N N . ARG A 1 81 ? -12.587 10.202 16.200 1.00 48.03 81 ARG A N 1
ATOM 678 C CA . ARG A 1 81 ? -11.944 9.606 17.369 1.00 48.03 81 ARG A CA 1
ATOM 679 C C . ARG A 1 81 ? -12.658 10.210 18.564 1.00 48.03 81 ARG A C 1
ATOM 681 O O . ARG A 1 81 ? -12.371 11.351 18.923 1.00 48.03 81 ARG A O 1
ATOM 688 N N . CYS A 1 82 ? -13.624 9.473 19.116 1.00 49.78 82 CYS A N 1
ATOM 689 C CA . CYS A 1 82 ? -14.380 9.906 20.274 1.00 49.78 82 CYS A CA 1
ATOM 690 C C . CYS A 1 82 ? -13.318 10.267 21.288 1.00 49.78 82 CYS A C 1
ATOM 692 O O . CYS A 1 82 ? -12.462 9.418 21.555 1.00 49.78 82 CYS A O 1
ATOM 694 N N . ALA A 1 83 ? -13.295 11.532 21.723 1.00 57.53 83 ALA A N 1
ATOM 695 C CA . ALA A 1 83 ? -12.286 12.033 22.637 1.00 57.53 83 ALA A CA 1
ATOM 696 C C . ALA A 1 83 ? -12.118 10.981 23.730 1.00 57.53 83 ALA A C 1
ATOM 698 O O . ALA A 1 83 ? -13.030 10.745 24.525 1.00 57.53 83 ALA A O 1
ATOM 699 N N . SER A 1 84 ? -10.996 10.257 23.682 1.00 63.94 84 SER A N 1
ATOM 700 C CA . SER A 1 84 ? -10.750 9.219 24.667 1.00 63.94 84 SER A CA 1
ATOM 701 C C . SER A 1 84 ? -10.784 9.923 26.022 1.00 63.94 84 SER A C 1
ATOM 703 O O . SER A 1 84 ? -10.360 11.083 26.097 1.00 63.94 84 SER A O 1
ATOM 705 N N . PRO A 1 85 ? -11.227 9.279 27.110 1.00 68.56 85 PRO A N 1
ATOM 706 C CA . PRO A 1 85 ? -11.133 9.873 28.442 1.00 68.56 85 PRO A CA 1
ATOM 707 C C . PRO A 1 85 ? -9.732 10.453 28.741 1.00 68.56 85 PRO A C 1
ATOM 709 O O . PRO A 1 85 ? -9.595 11.420 29.490 1.00 68.56 85 PRO A O 1
ATOM 712 N N . LEU A 1 86 ? -8.686 9.911 28.096 1.00 72.50 86 LEU A N 1
ATOM 713 C CA . LEU A 1 86 ? -7.320 10.439 28.121 1.00 72.50 86 LEU A CA 1
ATOM 714 C C . LEU A 1 86 ? -7.139 11.757 27.346 1.00 72.50 86 LEU A C 1
ATOM 716 O O . LEU A 1 86 ? -6.430 12.634 27.833 1.00 72.50 86 LEU A O 1
ATOM 720 N N . ASP A 1 87 ? -7.753 11.916 26.172 1.00 76.75 87 ASP A N 1
ATOM 721 C CA . ASP A 1 87 ? -7.661 13.134 25.354 1.00 76.75 87 ASP A CA 1
ATOM 722 C C . ASP A 1 87 ? -8.396 14.307 26.043 1.00 76.75 87 ASP A C 1
ATOM 724 O O . ASP A 1 87 ? -7.916 15.447 26.037 1.00 76.75 87 ASP A O 1
ATOM 728 N N . GLU A 1 88 ? -9.504 14.028 26.741 1.00 76.94 88 GLU A N 1
ATOM 729 C CA . GLU A 1 88 ? -10.203 15.008 27.583 1.00 76.94 88 GLU A CA 1
ATOM 730 C C . GLU A 1 88 ? -9.347 15.430 28.791 1.00 76.94 88 GLU A C 1
ATOM 732 O O . GLU A 1 88 ? -9.202 16.622 29.076 1.00 76.94 88 GLU A O 1
ATOM 737 N N . ALA A 1 89 ? -8.730 14.470 29.489 1.00 84.19 89 ALA A N 1
ATOM 738 C CA . ALA A 1 89 ? -7.834 14.754 30.609 1.00 84.19 89 ALA A CA 1
ATOM 739 C C . ALA A 1 89 ? -6.590 15.541 30.166 1.00 84.19 89 ALA A C 1
ATOM 741 O O . ALA A 1 89 ? -6.220 16.521 30.815 1.00 84.19 89 ALA A O 1
ATOM 742 N N . ALA A 1 90 ? -5.976 15.163 29.042 1.00 83.62 90 ALA A N 1
ATOM 743 C CA . ALA A 1 90 ? -4.835 15.869 28.469 1.00 83.62 90 ALA A CA 1
ATOM 744 C C . ALA A 1 90 ? -5.198 17.319 28.130 1.00 83.62 90 ALA A C 1
ATOM 746 O O . ALA A 1 90 ? -4.475 18.236 28.517 1.00 83.62 90 ALA A O 1
ATOM 747 N N . THR A 1 91 ? -6.356 17.538 27.502 1.00 83.12 91 THR A N 1
ATOM 748 C CA . THR A 1 91 ? -6.863 18.882 27.192 1.00 83.12 91 THR A CA 1
ATOM 749 C C . THR A 1 91 ? -7.098 19.697 28.465 1.00 83.12 91 THR A C 1
ATOM 751 O O . THR A 1 91 ? -6.682 20.853 28.532 1.00 83.12 91 THR A O 1
ATOM 754 N N . LYS A 1 92 ? -7.684 19.103 29.516 1.00 85.56 92 LYS A N 1
ATOM 755 C CA . LYS A 1 92 ? -7.883 19.761 30.823 1.00 85.56 92 LYS A CA 1
ATOM 756 C C . LYS A 1 92 ? -6.559 20.163 31.475 1.00 85.56 92 LYS A C 1
ATOM 758 O O . LYS A 1 92 ? -6.426 21.302 31.917 1.00 85.56 92 LYS A O 1
ATOM 763 N N . ILE A 1 93 ? -5.570 19.269 31.494 1.00 82.56 93 ILE A N 1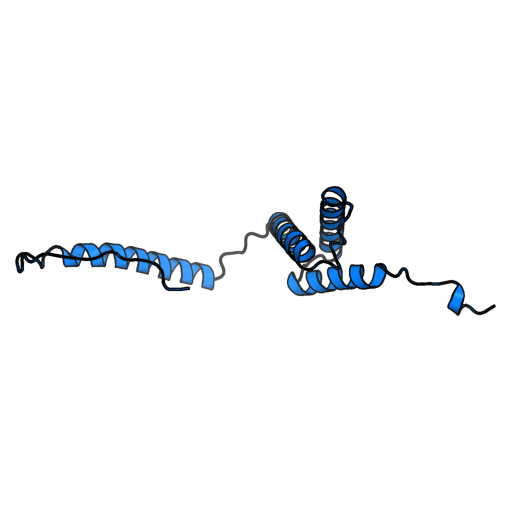
ATOM 764 C CA . ILE A 1 93 ? -4.237 19.540 32.055 1.00 82.56 93 ILE A CA 1
ATOM 765 C C . ILE A 1 93 ? -3.538 20.644 31.259 1.00 82.56 93 ILE A C 1
ATOM 767 O O . ILE A 1 93 ? -2.999 21.582 31.842 1.00 82.56 93 ILE A O 1
ATOM 771 N N . GLN A 1 94 ? -3.575 20.574 29.928 1.00 82.06 94 GLN A N 1
ATOM 772 C CA . GLN A 1 94 ? -2.954 21.567 29.055 1.00 82.06 94 GLN A CA 1
ATOM 773 C C . GLN A 1 94 ? -3.621 22.939 29.175 1.00 82.06 94 GLN A C 1
ATOM 775 O O . GLN A 1 94 ? -2.919 23.946 29.247 1.00 82.06 94 GLN A O 1
ATOM 780 N N . ALA A 1 95 ? -4.953 23.000 29.219 1.00 78.75 95 ALA A N 1
ATOM 781 C CA . ALA A 1 95 ? -5.696 24.244 29.394 1.00 78.75 95 ALA A CA 1
ATOM 782 C C . ALA A 1 95 ? -5.416 24.872 30.766 1.00 78.75 95 ALA A C 1
ATOM 784 O O . ALA A 1 95 ? -5.112 26.063 30.845 1.00 78.75 95 ALA A O 1
ATOM 785 N N . ALA A 1 96 ? -5.433 24.064 31.831 1.00 76.62 96 ALA A N 1
ATOM 786 C CA . ALA A 1 96 ? -5.095 24.511 33.177 1.00 76.62 96 ALA A CA 1
ATOM 787 C C . ALA A 1 96 ? -3.645 25.007 33.266 1.00 76.62 96 ALA A C 1
ATOM 789 O O . ALA A 1 96 ? -3.402 26.068 33.831 1.00 76.62 96 ALA A O 1
ATOM 790 N N . PHE A 1 97 ? -2.687 24.297 32.663 1.00 70.38 97 PHE A N 1
ATOM 791 C CA . PHE A 1 97 ? -1.280 24.698 32.658 1.00 70.38 97 PHE A CA 1
ATOM 792 C C . PHE A 1 97 ? -1.041 25.977 31.848 1.00 70.38 97 PHE A C 1
ATOM 794 O O . PHE A 1 97 ? -0.352 26.878 32.313 1.00 70.38 97 PHE A O 1
ATOM 801 N N . ARG A 1 98 ? -1.655 26.113 30.666 1.00 69.12 98 ARG A N 1
ATOM 802 C CA . ARG A 1 98 ? -1.580 27.347 29.865 1.00 69.12 98 ARG A CA 1
ATOM 803 C C . ARG A 1 98 ? -2.179 28.538 30.617 1.00 69.12 98 ARG A C 1
ATOM 805 O O . ARG A 1 98 ? -1.579 29.608 30.611 1.00 69.12 98 ARG A O 1
ATOM 812 N N . GLY A 1 99 ? -3.303 28.344 31.310 1.00 62.16 99 GLY A N 1
ATOM 813 C CA . GLY A 1 99 ? -3.876 29.349 32.210 1.00 62.16 99 GLY A CA 1
ATOM 814 C C . GLY A 1 99 ? -2.961 29.668 33.396 1.00 62.16 99 GLY A C 1
ATOM 815 O O . GLY A 1 99 ? -2.750 30.833 33.716 1.00 62.16 99 GLY A O 1
ATOM 816 N N . HIS A 1 100 ? -2.334 28.650 33.989 1.00 56.50 100 HIS A N 1
ATOM 817 C CA . HIS A 1 100 ? -1.366 28.798 35.073 1.00 56.50 100 HIS A CA 1
ATOM 818 C C . HIS A 1 100 ? -0.119 29.583 34.638 1.00 56.50 100 HIS A C 1
ATOM 820 O O . HIS A 1 100 ? 0.332 30.440 35.388 1.00 56.50 100 HIS A O 1
ATOM 826 N N . CYS A 1 101 ? 0.394 29.385 33.419 1.00 53.91 101 CYS A N 1
ATOM 827 C CA . CYS A 1 101 ? 1.492 30.187 32.868 1.00 53.91 101 CYS A CA 1
ATOM 828 C C . CYS A 1 101 ? 1.109 31.666 32.676 1.00 53.91 101 CYS A C 1
ATOM 830 O O . CYS A 1 101 ? 1.939 32.540 32.914 1.00 53.91 101 CYS A O 1
ATOM 832 N N . VAL A 1 102 ? -0.142 31.960 32.299 1.00 53.38 102 VAL A N 1
ATOM 833 C CA . VAL A 1 102 ? -0.657 33.338 32.175 1.00 53.38 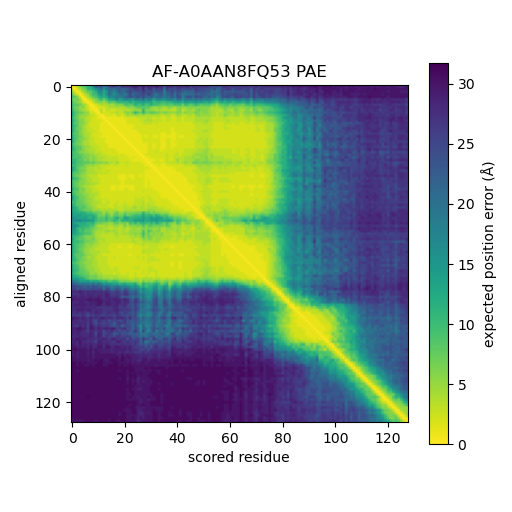102 VAL A CA 1
ATOM 834 C C . VAL A 1 102 ? -0.864 33.983 33.553 1.00 53.38 102 VAL A C 1
ATOM 836 O O . VAL A 1 102 ? -0.531 35.151 33.742 1.00 53.38 102 VAL A O 1
ATOM 839 N N . SER A 1 103 ? -1.339 33.229 34.550 1.00 52.97 103 SER A N 1
ATOM 840 C CA . SER A 1 103 ? -1.470 33.711 35.933 1.00 52.97 103 SER A CA 1
ATOM 841 C C . SER A 1 103 ? -0.122 33.877 36.640 1.00 52.97 103 SER A C 1
ATOM 84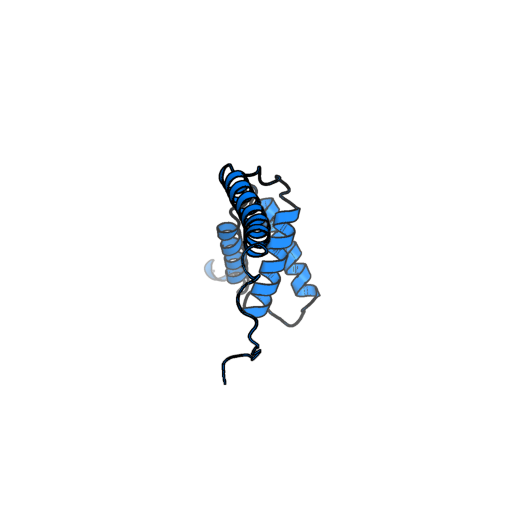3 O O . SER A 1 103 ? 0.047 34.825 37.399 1.00 52.97 103 SER A O 1
ATOM 845 N N . HIS A 1 104 ? 0.854 33.007 36.369 1.00 45.34 104 HIS A N 1
ATOM 846 C CA . HIS A 1 104 ? 2.202 33.089 36.940 1.00 45.34 104 HIS A CA 1
ATOM 847 C C . HIS A 1 104 ? 2.980 34.308 36.419 1.00 45.34 104 HIS A C 1
ATOM 849 O O . HIS A 1 104 ? 3.825 34.841 37.134 1.00 45.34 104 HIS A O 1
ATOM 855 N N . TRP A 1 105 ? 2.654 34.811 35.221 1.00 47.59 105 TRP A N 1
ATOM 856 C CA . TRP A 1 105 ? 3.264 36.038 34.697 1.00 47.59 105 TRP A CA 1
ATOM 857 C C . TRP A 1 105 ? 2.724 37.317 35.360 1.00 47.59 105 TRP A C 1
ATOM 859 O O . TRP A 1 105 ? 3.461 38.289 35.511 1.00 47.59 105 TRP A O 1
ATOM 869 N N . ASN A 1 106 ? 1.472 37.312 35.835 1.00 46.78 106 ASN A N 1
ATOM 870 C CA . ASN A 1 106 ? 0.869 38.472 36.506 1.00 46.78 106 ASN A CA 1
ATOM 871 C C . ASN A 1 106 ? 1.216 38.578 38.001 1.00 46.78 106 ASN A C 1
ATOM 873 O O . ASN A 1 106 ? 1.136 39.670 38.557 1.00 46.78 106 ASN A O 1
ATOM 877 N N . THR A 1 107 ? 1.660 37.497 38.650 1.00 47.44 107 THR A N 1
ATOM 878 C CA . THR A 1 107 ? 2.136 37.557 40.047 1.00 47.44 107 THR A CA 1
ATOM 879 C C . THR A 1 107 ? 3.579 38.074 40.160 1.00 47.44 107 THR A C 1
ATOM 881 O O . THR A 1 107 ? 3.988 38.523 41.227 1.00 47.44 107 THR A O 1
ATOM 884 N N . CYS A 1 108 ? 4.360 38.064 39.073 1.00 43.09 108 CYS A N 1
ATOM 885 C CA . CYS A 1 108 ? 5.747 38.549 39.077 1.00 43.09 108 CYS A CA 1
ATOM 886 C C . CYS A 1 108 ? 5.885 40.079 38.929 1.00 43.09 108 CYS A C 1
ATOM 888 O O . CYS A 1 108 ? 6.947 40.619 39.232 1.00 43.09 108 CYS A O 1
ATOM 890 N N . LEU A 1 109 ? 4.839 40.796 38.500 1.00 42.25 109 LEU A N 1
ATOM 891 C CA . LEU A 1 109 ? 4.916 42.238 38.208 1.00 42.25 109 LEU A CA 1
ATOM 892 C C . LEU A 1 109 ? 4.732 43.167 39.422 1.00 42.25 109 LEU A C 1
ATOM 894 O O . LEU A 1 109 ? 4.911 44.371 39.277 1.00 42.25 109 LEU A O 1
ATOM 898 N N . THR A 1 110 ? 4.445 42.655 40.624 1.00 40.16 110 THR A N 1
ATOM 899 C CA . THR A 1 110 ? 4.360 43.485 41.847 1.00 40.16 110 THR A CA 1
ATOM 900 C C . THR A 1 110 ? 5.590 43.386 42.756 1.00 40.16 110 THR A C 1
ATOM 902 O O . THR A 1 110 ? 5.562 43.929 43.855 1.00 40.16 110 THR A O 1
ATOM 905 N N . PHE A 1 111 ? 6.662 42.689 42.346 1.00 37.16 111 PHE A N 1
ATOM 906 C CA . PHE A 1 111 ? 7.826 42.440 43.217 1.00 37.16 111 PHE A CA 1
ATOM 907 C C . PHE A 1 111 ? 9.138 43.116 42.793 1.00 37.16 111 PHE A C 1
ATOM 909 O O . PHE A 1 111 ? 10.126 43.014 43.515 1.00 37.16 111 PHE A O 1
ATOM 916 N N . ILE A 1 112 ? 9.174 43.841 41.673 1.00 39.50 112 ILE A N 1
ATOM 917 C CA . ILE A 1 112 ? 10.392 44.532 41.213 1.00 39.50 112 ILE A CA 1
ATOM 918 C C . ILE A 1 112 ? 10.136 46.044 41.158 1.00 39.50 112 ILE A C 1
ATOM 920 O O . ILE A 1 112 ? 10.278 46.701 40.139 1.00 39.50 112 ILE A O 1
ATOM 924 N N . GLU A 1 113 ? 9.775 46.594 42.317 1.00 36.09 113 GLU A N 1
ATOM 925 C CA . GLU A 1 113 ? 10.118 47.970 42.721 1.00 36.09 113 GLU A CA 1
ATOM 926 C C . GLU A 1 113 ? 11.505 47.994 43.404 1.00 36.09 113 GLU A C 1
ATOM 928 O O . GLU A 1 113 ? 11.879 48.915 44.128 1.00 36.09 113 GLU A O 1
ATOM 933 N N . ARG A 1 114 ? 12.282 46.918 43.235 1.00 38.53 114 ARG A N 1
ATOM 934 C CA . ARG A 1 114 ? 13.546 46.703 43.923 1.00 38.53 114 ARG A CA 1
ATOM 935 C C . ARG A 1 114 ? 14.514 46.014 42.969 1.00 38.53 114 ARG A C 1
ATOM 937 O O . ARG A 1 114 ? 14.356 44.836 42.674 1.00 38.53 114 ARG A O 1
ATOM 944 N N . ALA A 1 115 ? 15.522 46.781 42.568 1.00 35.50 115 ALA A N 1
ATOM 945 C CA . ALA A 1 115 ? 16.658 46.425 41.718 1.00 35.50 115 ALA A CA 1
ATOM 946 C C . ALA A 1 115 ? 16.470 46.673 40.210 1.00 35.50 115 ALA A C 1
ATOM 948 O O . ALA A 1 115 ? 16.396 45.759 39.393 1.00 35.50 115 ALA A O 1
ATOM 949 N N . ASP A 1 116 ? 16.526 47.959 39.861 1.00 37.12 116 ASP A N 1
ATOM 950 C CA . ASP A 1 116 ? 17.323 48.436 38.732 1.00 37.12 116 ASP A CA 1
ATOM 951 C C . ASP A 1 116 ? 18.691 47.731 38.678 1.00 37.12 116 ASP A C 1
ATOM 953 O O . ASP A 1 116 ? 19.502 47.911 39.587 1.00 37.12 116 ASP A O 1
ATOM 957 N N . ALA A 1 117 ? 18.950 46.952 37.622 1.00 35.47 117 ALA A N 1
ATOM 958 C CA . ALA A 1 117 ? 20.280 46.728 37.033 1.00 35.47 117 ALA A CA 1
ATOM 959 C C . ALA A 1 117 ? 20.200 45.771 35.823 1.00 35.47 117 ALA A C 1
ATOM 961 O O . ALA A 1 117 ? 20.270 44.555 35.948 1.00 35.47 117 ALA A O 1
ATOM 962 N N . PHE A 1 118 ? 20.057 46.350 34.632 1.00 32.59 118 PHE A N 1
ATOM 963 C CA . PHE A 1 118 ? 20.975 46.137 33.504 1.00 32.59 118 PHE A CA 1
ATOM 964 C C . PHE A 1 118 ? 21.512 44.703 33.199 1.00 32.59 118 PHE A C 1
ATOM 966 O O . PHE A 1 118 ? 22.541 44.315 33.736 1.00 32.59 118 PHE A O 1
ATOM 973 N N . MET A 1 119 ? 20.879 44.043 32.201 1.00 37.53 119 MET A N 1
ATOM 974 C CA . MET A 1 119 ? 21.452 43.354 30.998 1.00 37.53 119 MET A CA 1
ATOM 975 C C . MET A 1 119 ? 22.484 42.188 31.119 1.00 37.53 119 MET A C 1
ATOM 977 O O . MET A 1 119 ? 23.145 42.064 32.140 1.00 37.53 119 MET A O 1
ATOM 981 N N . PRO A 1 120 ? 22.813 41.418 30.036 1.00 49.00 120 PRO A N 1
ATOM 982 C CA . PRO A 1 120 ? 22.083 41.004 28.810 1.00 49.00 120 PRO A CA 1
ATOM 983 C C . PRO A 1 120 ? 22.323 39.511 28.394 1.00 49.00 120 PRO A C 1
ATOM 985 O O . PRO A 1 120 ? 23.029 38.769 29.065 1.00 49.00 120 PRO A O 1
ATOM 988 N N . CYS A 1 121 ? 21.793 39.103 27.225 1.00 29.47 121 CYS A N 1
ATOM 989 C CA . CYS A 1 121 ? 22.523 38.473 26.093 1.00 29.47 121 CYS A CA 1
ATOM 990 C C . CYS A 1 121 ? 21.808 37.277 25.417 1.00 29.47 121 CYS A C 1
ATOM 992 O O . CYS A 1 121 ? 21.746 36.159 25.918 1.00 29.47 121 CYS A O 1
ATOM 994 N N . ASN A 1 122 ? 21.319 37.572 24.213 1.00 38.50 122 ASN A N 1
ATOM 995 C CA . ASN A 1 122 ? 21.191 36.699 23.045 1.00 38.50 122 ASN A CA 1
ATOM 996 C C . ASN A 1 122 ? 22.477 35.874 22.806 1.00 38.50 122 ASN A C 1
ATOM 998 O O . ASN A 1 122 ? 23.535 36.462 22.960 1.00 38.50 122 ASN A O 1
ATOM 1002 N N . GLU A 1 123 ? 22.399 34.590 22.415 1.00 40.00 123 GLU A N 1
ATOM 1003 C CA . GLU A 1 123 ? 23.159 34.015 21.276 1.00 40.00 123 GLU A CA 1
ATOM 1004 C C . GLU A 1 123 ? 22.917 32.485 21.083 1.00 40.00 123 GLU A C 1
ATOM 1006 O O . GLU A 1 123 ? 23.205 31.666 21.949 1.00 40.00 123 GLU A O 1
ATOM 1011 N N . GLN A 1 124 ? 22.388 32.140 19.901 1.00 40.53 124 GLN A N 1
ATOM 1012 C CA . GLN A 1 124 ? 22.782 31.086 18.934 1.00 40.53 124 GLN A CA 1
ATOM 1013 C C . GLN A 1 124 ? 23.109 29.616 19.311 1.00 40.53 124 GLN A C 1
ATOM 1015 O O . GLN A 1 124 ? 23.954 29.281 20.130 1.00 40.53 124 GLN A O 1
ATOM 1020 N N . LYS A 1 125 ? 22.496 28.738 18.494 1.00 39.78 125 LYS A N 1
ATOM 1021 C CA . LYS A 1 125 ? 23.054 27.572 17.770 1.00 39.78 125 LYS A CA 1
ATOM 1022 C C . LYS A 1 125 ? 24.403 27.005 18.260 1.00 39.78 125 LYS A C 1
ATOM 1024 O O . LYS A 1 125 ? 25.453 27.618 18.117 1.00 39.78 125 LYS A O 1
ATOM 1029 N N . LYS A 1 126 ? 24.358 25.731 18.649 1.00 45.59 126 LYS A N 1
ATOM 1030 C CA . LYS A 1 126 ? 25.478 24.805 18.878 1.00 45.59 126 LYS A CA 1
ATOM 1031 C C . LYS A 1 126 ? 25.326 23.680 17.840 1.00 45.59 126 LYS A C 1
ATOM 1033 O O . LYS A 1 126 ? 24.216 23.179 17.723 1.00 45.59 126 LYS A O 1
ATOM 1038 N N . LEU A 1 127 ? 26.293 23.212 17.056 1.00 40.81 127 LEU A N 1
ATOM 1039 C CA . LEU A 1 127 ? 27.728 23.440 16.839 1.00 40.81 127 LEU A CA 1
ATOM 1040 C C . LEU A 1 127 ? 28.049 22.618 15.557 1.00 40.81 127 LEU A C 1
ATOM 1042 O O . LEU A 1 127 ? 27.424 21.573 15.423 1.00 40.81 127 LEU A O 1
ATOM 1046 N N . ILE A 1 128 ? 29.039 23.019 14.745 1.00 40.31 128 ILE A N 1
ATOM 1047 C CA . ILE A 1 128 ? 29.778 22.180 13.758 1.00 40.31 128 ILE A CA 1
ATOM 1048 C C . ILE A 1 128 ? 28.940 21.469 12.677 1.00 40.31 128 ILE A C 1
ATOM 1050 O O . ILE A 1 128 ? 28.189 20.522 12.984 1.00 40.31 128 ILE A O 1
#

InterPro domains:
  IPR003117 cAMP-dependent protein kinase regulatory subunit, dimerization-anchoring domain [PF02197] (12-47)
  IPR003117 cAMP-dependent protein kinase regulatory subunit, dimerization-anchoring domain [SM00394] (11-48)
  IPR047579 CABYR/SP17, dimerization domain [cd12100] (6-47)

Radius of gyration: 27.37 Å; Cα contacts (8 Å, |Δi|>4): 36; chains: 1; bounding box: 45×81×62 Å

Sequence (128 aa):
MDANLRYKVPDGLRPLLEALARETLRSQPHDIVRFAQLFFDELQHHRKSNPNTDIICDPVAYEMFRTDLQRRYKNDDHEERCASPLDEAATKIQAAFRGHCVSHWNTCLTFIERADAFMPCNEQKKLI